Protein AF-Q5NDX7-F1 (afdb_monomer_lite)

Structure (mmCIF, N/CA/C/O backbone):
data_AF-Q5NDX7-F1
#
_entry.id   AF-Q5NDX7-F1
#
loop_
_atom_site.group_PDB
_atom_site.id
_atom_site.type_symbol
_atom_site.label_atom_id
_atom_site.label_alt_id
_atom_site.label_comp_id
_atom_site.label_asym_id
_atom_site.label_entity_id
_atom_site.label_seq_id
_atom_site.pdbx_PDB_ins_code
_atom_site.Cartn_x
_atom_site.Cartn_y
_atom_site.Cartn_z
_atom_site.occupancy
_atom_site.B_iso_or_equiv
_atom_site.auth_seq_id
_atom_site.auth_comp_id
_atom_site.auth_asym_id
_atom_site.auth_atom_id
_atom_site.pdbx_PDB_model_num
ATOM 1 N N . MET A 1 1 ? -3.556 -15.152 -14.151 1.00 82.94 1 MET A N 1
ATOM 2 C CA . MET A 1 1 ? -2.693 -14.272 -14.970 1.00 82.94 1 MET A CA 1
ATOM 3 C C . MET A 1 1 ? -1.290 -14.255 -14.368 1.00 82.94 1 MET A C 1
ATOM 5 O O . MET A 1 1 ? -1.183 -14.532 -13.180 1.00 82.94 1 MET A O 1
ATOM 9 N N . LYS A 1 2 ? -0.248 -13.970 -15.160 1.00 87.19 2 LYS A N 1
ATOM 10 C CA . LYS A 1 2 ? 1.111 -13.664 -14.678 1.00 87.19 2 LYS A CA 1
ATOM 11 C C . LYS A 1 2 ? 1.612 -12.392 -15.361 1.00 87.19 2 LYS A C 1
ATOM 13 O O . LYS A 1 2 ? 1.437 -12.265 -16.571 1.00 87.19 2 LYS A O 1
ATOM 18 N N . ILE A 1 3 ? 2.214 -11.484 -14.599 1.00 90.44 3 ILE A N 1
ATOM 19 C CA . ILE A 1 3 ? 2.814 -10.240 -15.087 1.00 90.44 3 ILE A CA 1
ATOM 20 C C . ILE A 1 3 ? 4.330 -10.428 -15.093 1.00 90.44 3 ILE A C 1
ATOM 22 O O . ILE A 1 3 ? 4.922 -10.780 -14.079 1.00 90.44 3 ILE A O 1
ATOM 26 N N . ASN A 1 4 ? 4.968 -10.217 -16.241 1.00 91.19 4 ASN A N 1
ATOM 27 C CA . ASN A 1 4 ? 6.421 -10.317 -16.367 1.00 91.19 4 ASN A CA 1
ATOM 28 C C . ASN A 1 4 ? 7.009 -8.904 -16.428 1.00 91.19 4 ASN A C 1
ATOM 30 O O . ASN A 1 4 ? 6.682 -8.151 -17.345 1.00 91.19 4 ASN A O 1
ATOM 34 N N . GLN A 1 5 ? 7.860 -8.544 -15.464 1.00 86.25 5 GLN A N 1
ATOM 35 C CA . GLN A 1 5 ? 8.474 -7.216 -15.371 1.00 86.25 5 GLN A CA 1
ATOM 36 C C . GLN A 1 5 ? 9.985 -7.309 -15.625 1.00 86.25 5 GLN A C 1
ATOM 38 O O . GLN A 1 5 ? 10.756 -7.588 -14.717 1.00 86.25 5 GLN A O 1
ATOM 43 N N . PHE A 1 6 ? 10.417 -7.091 -16.871 1.00 91.19 6 PHE A N 1
ATOM 44 C CA . PHE A 1 6 ? 11.843 -7.150 -17.248 1.00 91.19 6 PHE A CA 1
ATOM 45 C C . PHE A 1 6 ? 12.573 -5.809 -17.109 1.00 91.19 6 PHE A C 1
ATOM 47 O O . PHE A 1 6 ? 13.797 -5.764 -17.141 1.00 91.19 6 PHE A O 1
ATOM 54 N N . SER A 1 7 ? 11.823 -4.713 -16.988 1.00 91.62 7 SER A N 1
ATOM 55 C CA . SER A 1 7 ? 12.365 -3.350 -16.964 1.00 91.62 7 SER A CA 1
ATOM 56 C C . SER A 1 7 ? 12.702 -2.847 -15.559 1.00 91.62 7 SER A C 1
ATOM 58 O O . SER A 1 7 ? 13.245 -1.754 -15.432 1.00 91.62 7 SER A O 1
ATOM 60 N N . GLN A 1 8 ? 12.363 -3.601 -14.511 1.00 87.00 8 GLN A N 1
ATOM 61 C CA . GLN A 1 8 ? 12.581 -3.179 -13.133 1.00 87.00 8 GLN A CA 1
ATOM 62 C C . GLN A 1 8 ? 14.061 -3.303 -12.752 1.00 87.00 8 GLN A C 1
ATOM 64 O O . GLN A 1 8 ? 14.654 -4.379 -12.841 1.00 87.00 8 GLN A O 1
ATOM 69 N N . SER A 1 9 ? 14.653 -2.197 -12.305 1.00 88.00 9 SER A N 1
ATOM 70 C CA . SER A 1 9 ? 15.959 -2.183 -11.649 1.00 88.00 9 SER A CA 1
ATOM 71 C C . SER A 1 9 ? 15.801 -2.363 -10.134 1.00 88.00 9 SER A C 1
ATOM 73 O O . SER A 1 9 ? 14.751 -2.069 -9.566 1.00 88.00 9 SER A O 1
ATOM 75 N N . HIS A 1 10 ? 16.861 -2.835 -9.473 1.00 87.00 10 HIS A N 1
ATOM 76 C CA . HIS A 1 10 ? 16.907 -3.023 -8.018 1.00 87.00 10 HIS A CA 1
ATOM 77 C C . HIS A 1 10 ? 18.026 -2.158 -7.419 1.00 87.00 10 HIS A C 1
ATOM 79 O O . HIS A 1 10 ? 19.080 -2.686 -7.055 1.00 87.00 10 HIS A O 1
ATOM 85 N N . PRO A 1 11 ? 17.859 -0.823 -7.412 1.00 91.00 11 PRO A N 1
ATOM 86 C CA . PRO A 1 11 ? 18.839 0.077 -6.823 1.00 91.00 11 PRO A CA 1
ATOM 87 C C . PRO A 1 11 ? 18.933 -0.108 -5.302 1.00 91.00 11 PRO A C 1
ATOM 89 O O . PRO A 1 11 ? 18.033 -0.652 -4.661 1.00 91.00 11 PRO A O 1
ATOM 92 N N . ASP A 1 12 ? 20.030 0.363 -4.711 1.00 91.94 12 ASP A N 1
ATOM 93 C CA . ASP A 1 12 ? 20.200 0.374 -3.260 1.00 91.94 12 ASP A CA 1
ATOM 94 C C . ASP A 1 12 ? 19.255 1.382 -2.571 1.00 91.94 12 ASP A C 1
ATOM 96 O O . ASP A 1 12 ? 18.698 2.287 -3.197 1.00 91.94 12 ASP A O 1
ATOM 100 N N . LEU A 1 13 ? 19.107 1.260 -1.248 1.00 89.19 13 LEU A N 1
ATOM 101 C CA . LEU A 1 13 ? 18.204 2.104 -0.458 1.00 89.19 13 LEU A CA 1
ATOM 102 C C . LEU A 1 13 ? 18.518 3.607 -0.556 1.00 89.19 13 LEU A C 1
ATOM 104 O O . LEU A 1 13 ? 17.597 4.423 -0.503 1.00 89.19 13 LEU A O 1
ATOM 108 N N . SER A 1 14 ? 19.792 3.994 -0.677 1.00 92.94 14 SER A N 1
ATOM 109 C CA . SER A 1 14 ? 20.181 5.403 -0.804 1.00 92.94 14 SER A CA 1
ATOM 110 C C . SER A 1 14 ? 19.690 5.973 -2.131 1.00 92.94 14 SER A C 1
ATOM 112 O O . SER A 1 14 ? 19.072 7.040 -2.161 1.00 92.94 14 SER A O 1
ATOM 114 N N . THR A 1 15 ? 19.880 5.213 -3.208 1.00 94.81 15 THR A N 1
ATOM 115 C CA . THR A 1 15 ? 19.390 5.556 -4.543 1.00 94.81 15 THR A CA 1
ATOM 116 C C . THR A 1 15 ? 17.860 5.621 -4.572 1.00 94.81 15 THR A C 1
ATOM 118 O O . THR A 1 15 ? 17.318 6.633 -5.013 1.00 94.81 15 THR A O 1
ATOM 121 N N . ILE A 1 16 ? 17.161 4.633 -3.993 1.00 92.50 16 ILE A N 1
ATOM 122 C CA . ILE A 1 16 ? 15.689 4.638 -3.873 1.00 92.50 16 ILE A CA 1
ATOM 123 C C . ILE A 1 16 ? 15.205 5.908 -3.166 1.00 92.50 16 ILE A C 1
ATOM 125 O O . ILE A 1 16 ? 14.322 6.602 -3.666 1.00 92.50 16 ILE A O 1
ATOM 129 N N . LYS A 1 17 ? 15.790 6.247 -2.009 1.00 92.75 17 LYS A N 1
ATOM 130 C CA . LYS A 1 17 ? 15.401 7.447 -1.255 1.00 92.75 17 LYS A CA 1
ATOM 131 C C . LYS A 1 17 ? 15.621 8.721 -2.065 1.00 92.75 17 LYS A C 1
ATOM 133 O O . LYS A 1 17 ? 14.740 9.575 -2.100 1.00 92.75 17 LYS A O 1
ATOM 138 N N . LYS A 1 18 ? 16.767 8.837 -2.739 1.00 94.81 18 LYS A N 1
ATOM 139 C CA . LYS A 1 18 ? 17.089 9.995 -3.577 1.00 94.81 18 LYS A CA 1
ATOM 140 C C . LYS A 1 18 ? 16.085 10.164 -4.720 1.00 94.81 18 LYS A C 1
ATOM 142 O O . LYS A 1 18 ? 15.627 11.277 -4.965 1.00 94.81 18 LYS A O 1
ATOM 147 N N . GLU A 1 19 ? 15.738 9.078 -5.407 1.00 94.56 19 GLU A N 1
ATOM 148 C CA . GLU A 1 19 ? 14.763 9.103 -6.502 1.00 94.56 19 GLU A CA 1
ATOM 149 C C . GLU A 1 19 ? 13.356 9.444 -6.001 1.00 94.56 19 GLU A C 1
ATOM 151 O O . GLU A 1 19 ? 12.690 10.292 -6.591 1.00 94.56 19 GLU A O 1
ATOM 156 N N . LEU A 1 20 ? 12.930 8.869 -4.872 1.00 93.31 20 LEU A N 1
ATOM 157 C CA . LEU A 1 20 ? 11.650 9.191 -4.236 1.00 93.31 20 LEU A CA 1
ATOM 158 C C . LEU A 1 20 ? 11.555 10.672 -3.847 1.00 93.31 20 LEU A C 1
ATOM 160 O O . LEU A 1 20 ? 10.547 11.318 -4.136 1.00 93.31 20 LEU A O 1
ATOM 164 N N . GLN A 1 21 ? 12.608 11.230 -3.245 1.00 92.62 21 GLN A N 1
ATOM 165 C C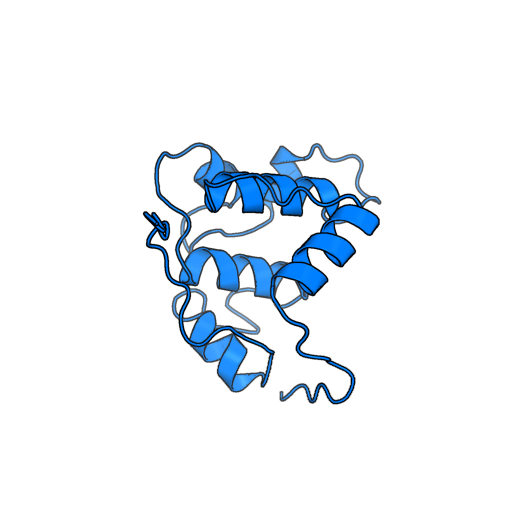A . GLN A 1 21 ? 12.672 12.655 -2.910 1.00 92.62 21 GLN A CA 1
ATOM 166 C C . GLN A 1 21 ? 12.600 13.543 -4.158 1.00 92.62 21 GLN A C 1
ATOM 168 O O . GLN A 1 21 ? 11.909 14.562 -4.138 1.00 92.62 21 GLN A O 1
ATOM 173 N N . LEU A 1 22 ? 13.273 13.153 -5.250 1.00 94.06 22 LEU A N 1
ATOM 174 C CA . LEU A 1 22 ? 13.273 13.895 -6.517 1.00 94.06 22 LEU A CA 1
ATOM 175 C C . LEU A 1 22 ? 11.854 14.067 -7.077 1.00 94.06 22 LEU A C 1
ATOM 177 O O . LEU A 1 22 ? 11.518 15.133 -7.588 1.00 94.06 22 LEU A O 1
ATOM 181 N N . VAL A 1 23 ? 11.021 13.032 -6.963 1.00 90.56 23 VAL A N 1
ATOM 182 C CA . VAL A 1 23 ? 9.627 13.061 -7.431 1.00 90.56 23 VAL A CA 1
ATOM 183 C C . VAL A 1 23 ? 8.638 13.565 -6.366 1.00 90.56 23 VAL A C 1
ATOM 185 O O . VAL A 1 23 ? 7.433 13.556 -6.599 1.00 90.56 23 VAL A O 1
ATOM 188 N N . GLY A 1 24 ? 9.129 14.042 -5.216 1.00 89.12 24 GLY A N 1
ATOM 189 C CA . GLY A 1 24 ? 8.328 14.717 -4.189 1.00 89.12 24 GLY A CA 1
ATOM 190 C C . GLY A 1 24 ? 7.806 13.831 -3.052 1.00 89.12 24 GLY A C 1
ATOM 191 O O . GLY A 1 24 ? 7.015 14.306 -2.232 1.00 89.12 24 GLY A O 1
ATOM 192 N N . PHE A 1 25 ? 8.238 12.571 -2.950 1.00 91.06 25 PHE A N 1
ATOM 193 C CA . PHE A 1 25 ? 7.882 11.712 -1.818 1.00 91.06 25 PHE A CA 1
ATOM 194 C C . PHE A 1 25 ? 8.754 11.989 -0.588 1.00 91.06 25 PHE A C 1
ATOM 196 O O . PHE A 1 25 ? 9.947 12.276 -0.676 1.00 91.06 25 PHE A O 1
ATOM 203 N N . LYS A 1 26 ? 8.148 11.862 0.595 1.00 88.50 26 LYS A N 1
ATOM 204 C CA . LYS A 1 26 ? 8.848 11.968 1.882 1.00 88.50 26 LYS A CA 1
ATOM 205 C C . LYS A 1 26 ? 9.584 10.660 2.186 1.00 88.50 26 LYS A C 1
ATOM 207 O O . LYS A 1 26 ? 9.023 9.593 1.979 1.00 88.50 26 LYS A O 1
ATOM 212 N N . THR A 1 27 ? 10.795 10.741 2.737 1.00 86.62 27 THR A N 1
ATOM 213 C CA . THR A 1 27 ? 11.626 9.564 3.089 1.00 86.62 27 THR A CA 1
ATOM 214 C C . THR A 1 27 ? 12.138 9.562 4.528 1.00 86.62 27 THR A C 1
ATOM 216 O O . THR A 1 27 ? 12.724 8.576 4.964 1.00 86.62 27 THR A O 1
ATOM 219 N N . GLU A 1 28 ? 11.924 10.656 5.262 1.00 83.88 28 GLU A N 1
ATOM 220 C CA . GLU A 1 28 ? 12.461 10.863 6.618 1.00 83.88 28 GLU A CA 1
ATOM 221 C C . GLU A 1 28 ? 11.500 10.412 7.731 1.00 83.88 28 GLU A C 1
ATOM 223 O O . GLU A 1 28 ? 11.799 10.548 8.914 1.00 83.88 28 GLU A O 1
ATOM 228 N N . GLN A 1 29 ? 10.316 9.905 7.376 1.00 83.56 29 GLN A N 1
ATOM 229 C CA . GLN A 1 29 ? 9.341 9.417 8.348 1.00 83.56 29 GLN A CA 1
ATOM 230 C C . GLN A 1 29 ? 9.729 8.014 8.827 1.00 83.56 29 GLN A C 1
ATOM 232 O O . GLN A 1 29 ? 9.935 7.118 8.011 1.00 83.56 29 GLN A O 1
ATOM 237 N N . THR A 1 30 ? 9.783 7.821 10.144 1.00 84.00 30 THR A N 1
ATOM 238 C CA . THR A 1 30 ? 10.115 6.533 10.772 1.00 84.00 30 THR A CA 1
ATOM 239 C C . THR A 1 30 ? 8.891 5.648 10.990 1.00 84.00 30 THR A C 1
ATOM 241 O O . THR A 1 30 ? 9.008 4.429 11.014 1.00 84.00 30 THR A O 1
ATOM 244 N N . ASP A 1 31 ? 7.702 6.239 11.110 1.00 90.19 31 ASP A N 1
ATOM 245 C CA . ASP A 1 31 ? 6.445 5.509 11.247 1.00 90.19 31 ASP A CA 1
ATOM 246 C C . ASP A 1 31 ? 5.930 5.038 9.876 1.00 90.19 31 ASP A C 1
ATOM 248 O O . ASP A 1 31 ? 5.538 5.846 9.027 1.00 90.19 31 ASP A O 1
ATOM 252 N N . ALA A 1 32 ? 5.902 3.718 9.670 1.00 91.12 32 ALA A N 1
ATOM 253 C CA . ALA A 1 32 ? 5.478 3.105 8.413 1.00 91.12 32 ALA A CA 1
ATOM 254 C C . ALA A 1 32 ? 4.038 3.473 8.012 1.00 91.12 32 ALA A C 1
ATOM 256 O O . ALA A 1 32 ? 3.770 3.719 6.835 1.00 91.12 32 ALA A O 1
ATOM 257 N N . LYS A 1 33 ? 3.111 3.569 8.975 1.00 93.88 33 LYS A N 1
ATOM 258 C CA . LYS A 1 33 ? 1.708 3.918 8.711 1.00 93.88 33 LYS A CA 1
ATOM 259 C C . LYS A 1 33 ? 1.592 5.373 8.264 1.00 93.88 33 LYS A C 1
ATOM 261 O O . LYS A 1 33 ? 0.909 5.660 7.281 1.00 93.88 33 LYS A O 1
ATOM 266 N N . LYS A 1 34 ? 2.303 6.291 8.925 1.00 92.31 34 LYS A N 1
ATOM 267 C CA . LYS A 1 34 ? 2.341 7.711 8.528 1.00 92.31 34 LYS A CA 1
ATOM 268 C C . LYS A 1 34 ? 3.022 7.904 7.179 1.00 92.31 34 LYS A C 1
ATOM 270 O O . LYS A 1 34 ? 2.535 8.685 6.365 1.00 92.31 34 LYS A O 1
ATOM 275 N N . LEU A 1 35 ? 4.121 7.193 6.925 1.00 93.12 35 LEU A N 1
ATOM 276 C CA . LEU A 1 35 ? 4.814 7.239 5.639 1.00 93.12 35 LEU A CA 1
ATOM 277 C C . LEU A 1 35 ? 3.899 6.748 4.511 1.00 93.12 35 LEU A C 1
ATOM 279 O O . LEU A 1 35 ? 3.819 7.384 3.461 1.00 93.12 35 LEU A O 1
ATOM 283 N N . PHE A 1 36 ? 3.149 5.673 4.757 1.00 93.69 36 PHE A N 1
ATOM 284 C CA . PHE A 1 36 ? 2.179 5.153 3.805 1.00 93.69 36 PHE A CA 1
ATOM 285 C C . PHE A 1 36 ? 1.028 6.135 3.548 1.00 93.69 36 PHE A C 1
ATOM 287 O O . PHE A 1 36 ? 0.687 6.383 2.396 1.00 93.69 36 PHE A O 1
ATOM 294 N N . TYR A 1 37 ? 0.480 6.775 4.582 1.00 92.81 37 TYR A N 1
ATOM 295 C CA . TYR A 1 37 ? -0.538 7.819 4.412 1.00 92.81 37 TYR A CA 1
ATOM 296 C C . TYR A 1 37 ? -0.046 8.982 3.533 1.00 92.81 37 TYR A C 1
ATOM 298 O O . TYR A 1 37 ? -0.750 9.440 2.631 1.00 92.81 37 TYR A O 1
ATOM 306 N N . GLU A 1 38 ? 1.183 9.447 3.767 1.00 91.12 38 GLU A N 1
ATOM 307 C CA . GLU A 1 38 ? 1.809 10.509 2.973 1.00 91.12 38 GLU A CA 1
ATOM 308 C C . GLU A 1 38 ? 2.046 10.076 1.522 1.00 91.12 38 GLU A C 1
ATOM 310 O O . GLU A 1 38 ? 1.778 10.858 0.610 1.00 91.12 38 GLU A O 1
ATOM 315 N N . LEU A 1 39 ? 2.465 8.825 1.294 1.00 92.19 39 LEU A N 1
ATOM 316 C CA . LEU A 1 39 ? 2.559 8.241 -0.045 1.00 92.19 39 LEU A CA 1
ATOM 317 C C . LEU A 1 39 ? 1.203 8.310 -0.761 1.00 92.19 39 LEU A C 1
ATOM 319 O O . LEU A 1 39 ? 1.128 8.861 -1.857 1.00 92.19 39 LEU A O 1
ATOM 323 N N . LEU A 1 40 ? 0.130 7.823 -0.127 1.00 92.25 40 LEU A N 1
ATOM 324 C CA . LEU A 1 40 ? -1.228 7.821 -0.692 1.00 92.25 40 LEU A CA 1
ATOM 325 C C . LEU A 1 40 ? -1.727 9.233 -1.023 1.00 92.25 40 LEU A C 1
ATOM 327 O O . LEU A 1 40 ? -2.422 9.443 -2.020 1.00 92.25 40 LEU A O 1
ATOM 331 N N . LYS A 1 41 ? -1.355 10.211 -0.195 1.00 88.75 41 LYS A N 1
ATOM 332 C CA . LYS A 1 41 ? -1.677 11.619 -0.417 1.00 88.75 41 LYS A CA 1
ATOM 333 C C . LYS A 1 41 ? -0.926 12.196 -1.615 1.00 88.75 41 LYS A C 1
ATOM 335 O O . LYS A 1 41 ? -1.522 12.964 -2.364 1.00 88.75 41 LYS A O 1
ATOM 340 N N . GLN A 1 42 ? 0.344 11.835 -1.802 1.00 87.38 42 GLN A N 1
ATOM 341 C CA . GLN A 1 42 ? 1.162 12.295 -2.929 1.00 87.38 42 GLN A CA 1
ATOM 342 C C . GLN A 1 42 ? 0.749 11.647 -4.253 1.00 87.38 42 GLN A C 1
ATOM 344 O O . GLN A 1 42 ? 0.659 12.336 -5.264 1.00 87.38 42 GLN A O 1
ATOM 349 N N . ILE A 1 43 ? 0.412 10.353 -4.254 1.00 85.62 43 ILE A N 1
ATOM 350 C CA . ILE A 1 43 ? -0.041 9.659 -5.472 1.00 85.62 43 ILE A CA 1
ATOM 351 C C . ILE A 1 43 ? -1.491 9.982 -5.862 1.00 85.62 43 ILE A C 1
ATOM 353 O O . ILE A 1 43 ? -1.978 9.356 -6.797 1.00 85.62 43 ILE A O 1
ATOM 357 N N . GLN A 1 44 ? -2.174 10.880 -5.127 1.00 72.81 44 GLN A N 1
ATOM 358 C CA . GLN A 1 44 ? -3.606 11.212 -5.205 1.00 72.81 44 GLN A CA 1
ATOM 359 C C . GLN A 1 44 ? -4.431 10.231 -6.039 1.00 72.81 44 GLN A C 1
ATOM 361 O O . GLN A 1 44 ? -4.537 10.351 -7.259 1.00 72.81 44 GLN A O 1
ATOM 366 N N . ILE A 1 45 ? -5.069 9.293 -5.340 1.00 63.28 45 ILE A N 1
ATOM 367 C CA . ILE A 1 45 ? -5.943 8.262 -5.898 1.00 63.28 45 ILE A CA 1
ATOM 368 C C . ILE A 1 45 ? -7.019 8.931 -6.774 1.00 63.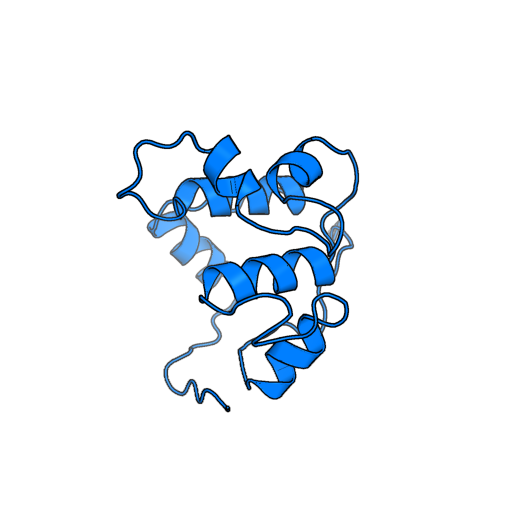28 45 ILE A C 1
ATOM 370 O O . ILE A 1 45 ? -8.011 9.482 -6.293 1.00 63.28 45 ILE A O 1
ATOM 374 N N . ASN A 1 46 ? -6.767 8.928 -8.079 1.00 55.34 46 ASN A N 1
ATOM 375 C CA . ASN A 1 46 ? -7.574 9.482 -9.161 1.00 55.34 46 ASN A CA 1
ATOM 376 C C . ASN A 1 46 ? -7.870 11.009 -9.084 1.00 55.34 46 ASN A C 1
ATOM 378 O O . ASN A 1 46 ? -8.886 11.412 -8.511 1.00 55.34 46 ASN A O 1
ATOM 382 N N . PRO A 1 47 ? -7.059 11.887 -9.702 1.00 55.75 47 PRO A N 1
ATOM 383 C CA . PRO A 1 47 ? -7.201 13.351 -9.608 1.00 55.75 47 PRO A CA 1
ATOM 384 C C . PRO A 1 47 ? -8.470 13.917 -10.276 1.00 55.75 47 PRO A C 1
ATOM 386 O O . PRO A 1 47 ? -8.777 15.094 -10.126 1.00 55.75 47 PRO A O 1
ATOM 389 N N . THR A 1 48 ? -9.219 13.090 -11.011 1.00 57.22 48 THR A N 1
ATOM 390 C CA . THR A 1 48 ? -10.409 13.500 -11.779 1.00 57.22 48 THR A CA 1
ATOM 391 C C . THR A 1 48 ? -11.686 13.626 -10.945 1.00 57.22 48 THR A C 1
ATOM 393 O O . THR A 1 48 ? -12.655 14.231 -11.396 1.00 57.22 48 THR A O 1
ATOM 396 N N . SER A 1 49 ? -11.704 13.080 -9.726 1.00 56.00 49 SER A N 1
ATOM 397 C CA . SER A 1 49 ? -12.855 13.164 -8.824 1.00 56.00 49 SER A CA 1
ATOM 398 C C . SER A 1 49 ? -12.717 14.354 -7.878 1.00 56.00 49 SER A C 1
ATOM 400 O O . SER A 1 49 ? -11.723 14.450 -7.159 1.00 56.00 49 SER A O 1
ATOM 402 N N . SER A 1 50 ? -13.752 15.197 -7.810 1.00 60.56 50 SER A N 1
ATOM 403 C CA . SER A 1 50 ? -13.903 16.295 -6.841 1.00 60.56 50 SER A CA 1
ATOM 404 C C . SER A 1 50 ? -14.091 15.826 -5.388 1.00 60.56 50 SER A C 1
ATOM 406 O O . SER A 1 50 ? -14.362 16.645 -4.512 1.00 60.56 50 SER A O 1
ATOM 408 N N . SER A 1 51 ? -13.998 14.518 -5.129 1.00 65.50 51 SER A N 1
ATOM 409 C CA . SER A 1 51 ? -14.123 13.925 -3.798 1.00 65.50 51 SER A CA 1
ATOM 410 C C . SER A 1 51 ? -12.940 14.280 -2.900 1.00 65.50 51 SER A C 1
ATOM 412 O O . SER A 1 51 ? -11.788 14.353 -3.344 1.00 65.50 51 SER A O 1
ATOM 414 N N . ASN A 1 52 ? -13.218 14.475 -1.611 1.00 83.38 52 ASN A N 1
ATOM 415 C CA . ASN A 1 52 ? -12.168 14.759 -0.638 1.00 83.38 52 ASN A CA 1
ATOM 416 C C . ASN A 1 52 ? -11.246 13.532 -0.451 1.00 83.38 52 ASN A C 1
ATOM 418 O O . ASN A 1 52 ? -11.576 12.403 -0.823 1.00 83.38 52 ASN A O 1
ATOM 422 N N . PHE A 1 53 ? -10.052 13.746 0.106 1.00 87.25 53 PHE A N 1
ATOM 423 C CA . PHE A 1 53 ? -9.072 12.669 0.279 1.00 87.25 53 PHE A CA 1
ATOM 424 C C . PHE A 1 53 ? -9.597 11.519 1.156 1.00 87.25 53 PHE A C 1
ATOM 426 O O . PHE A 1 53 ? -9.377 10.355 0.831 1.00 87.25 53 PHE A O 1
ATOM 433 N N . GLN A 1 54 ? -10.355 11.831 2.210 1.00 88.88 54 GLN A N 1
ATOM 434 C CA . GLN A 1 54 ? -10.926 10.828 3.112 1.00 88.88 54 GLN A CA 1
ATOM 435 C C . GLN A 1 54 ? -11.933 9.913 2.401 1.00 88.88 54 GLN A C 1
ATOM 437 O O . GLN A 1 54 ? -11.921 8.702 2.596 1.00 88.88 54 GLN A O 1
ATOM 442 N N . GLU A 1 55 ? -12.781 10.462 1.533 1.00 88.94 55 GLU A N 1
ATOM 443 C CA . GLU A 1 55 ? -13.732 9.705 0.717 1.00 88.94 55 GLU A CA 1
ATOM 444 C C . GLU A 1 55 ? -13.014 8.741 -0.225 1.00 88.94 55 GLU A C 1
ATOM 446 O O . GLU A 1 55 ? -13.456 7.607 -0.381 1.00 88.94 55 GLU A O 1
ATOM 451 N N . LYS A 1 56 ? -11.884 9.160 -0.809 1.00 89.12 56 LYS A N 1
ATOM 452 C CA . LYS A 1 56 ? -11.053 8.290 -1.658 1.00 89.12 56 LYS A CA 1
ATOM 453 C C . LYS A 1 56 ? -10.445 7.143 -0.856 1.00 89.12 56 LYS A C 1
ATOM 455 O O . LYS A 1 56 ? -10.461 6.009 -1.319 1.00 89.12 56 LYS A O 1
ATOM 460 N N . LEU A 1 57 ? -9.959 7.410 0.357 1.00 93.00 57 LEU A N 1
ATOM 461 C CA . LEU A 1 57 ? -9.490 6.348 1.251 1.00 93.00 57 LEU A CA 1
ATOM 462 C C . LEU A 1 57 ? -10.633 5.395 1.624 1.00 93.00 57 LEU A C 1
ATOM 464 O O . LEU A 1 57 ? -10.445 4.187 1.644 1.00 93.00 57 LEU A O 1
ATOM 468 N N . ASN A 1 58 ? -11.840 5.910 1.844 1.00 93.00 58 ASN A N 1
ATOM 469 C CA . ASN A 1 58 ? -13.007 5.094 2.180 1.00 93.00 58 ASN A CA 1
ATOM 470 C C . ASN A 1 58 ? -13.530 4.219 1.028 1.00 93.00 58 ASN A C 1
ATOM 472 O O . ASN A 1 58 ? -14.360 3.343 1.271 1.00 93.00 58 ASN A O 1
ATOM 476 N N . GLN A 1 59 ? -13.058 4.432 -0.203 1.00 91.81 59 GLN A N 1
ATOM 477 C CA . GLN A 1 59 ? -13.323 3.544 -1.342 1.00 91.81 59 GLN A CA 1
ATOM 478 C C . GLN A 1 59 ? -12.392 2.327 -1.374 1.00 91.81 59 GLN A C 1
ATOM 480 O O . GLN A 1 59 ? -12.653 1.387 -2.120 1.00 91.81 59 GLN A O 1
ATOM 485 N N . LEU A 1 60 ? -11.325 2.339 -0.575 1.00 94.31 60 LEU A N 1
ATOM 486 C CA . LEU A 1 60 ? -10.378 1.242 -0.458 1.00 94.31 60 LEU A CA 1
ATOM 487 C C . LEU A 1 60 ? -10.606 0.453 0.827 1.00 94.31 60 LEU A C 1
ATOM 489 O O . LEU A 1 60 ? -11.036 0.984 1.853 1.00 94.31 60 LEU A O 1
ATOM 493 N N . LEU A 1 61 ? -10.254 -0.824 0.772 1.00 95.81 61 LEU A N 1
ATOM 494 C CA . LEU A 1 61 ? -10.271 -1.737 1.907 1.00 95.81 61 LEU A CA 1
ATOM 495 C C . LEU A 1 61 ? -8.878 -1.837 2.538 1.00 95.81 61 LEU A C 1
ATOM 497 O O . LEU A 1 61 ? -7.896 -2.043 1.824 1.00 95.81 61 LEU A O 1
ATOM 501 N N . ALA A 1 62 ? -8.806 -1.714 3.865 1.00 94.88 62 ALA A N 1
ATOM 502 C CA . ALA A 1 62 ? -7.623 -2.062 4.661 1.00 94.88 62 ALA A CA 1
ATOM 503 C C . ALA A 1 62 ? -7.688 -3.505 5.175 1.00 94.88 62 ALA A C 1
ATOM 505 O O . ALA A 1 62 ? -6.654 -4.147 5.335 1.00 94.88 62 ALA A O 1
ATOM 506 N N . THR A 1 63 ? -8.898 -4.028 5.382 1.00 93.19 63 THR A N 1
ATOM 507 C CA . THR A 1 63 ? -9.190 -5.443 5.647 1.00 93.19 63 THR A CA 1
ATOM 508 C C . THR A 1 63 ? -10.530 -5.807 4.995 1.00 93.19 63 THR A C 1
ATOM 510 O O . THR A 1 63 ? -11.162 -4.968 4.356 1.00 93.19 63 THR A O 1
ATOM 513 N N . ASN A 1 64 ? -11.013 -7.042 5.158 1.00 91.69 64 ASN A N 1
ATOM 514 C CA . ASN A 1 64 ? -12.337 -7.438 4.658 1.00 91.69 64 ASN A CA 1
ATOM 515 C C . ASN A 1 64 ? -13.493 -6.698 5.374 1.00 91.69 64 ASN A C 1
ATOM 517 O O . ASN A 1 64 ? -14.597 -6.599 4.847 1.00 91.69 64 ASN A O 1
ATOM 521 N N . GLN A 1 65 ? -13.252 -6.154 6.569 1.00 92.25 65 GLN A N 1
ATOM 522 C CA . GLN A 1 65 ? -14.273 -5.508 7.399 1.00 92.25 65 GLN A CA 1
ATOM 523 C C . GLN A 1 65 ? -14.019 -4.013 7.628 1.00 92.25 65 GLN A C 1
ATOM 525 O O . GLN A 1 65 ? -14.904 -3.323 8.129 1.00 92.25 65 GLN A O 1
ATOM 530 N N . GLU A 1 66 ? -12.838 -3.506 7.271 1.00 95.12 66 GLU A N 1
ATOM 531 C CA . GLU A 1 66 ? -12.408 -2.139 7.569 1.00 95.12 66 GLU A CA 1
ATOM 532 C C . GLU A 1 66 ? -12.008 -1.388 6.295 1.00 95.12 66 GLU A C 1
ATOM 534 O O . GLU A 1 66 ? -11.206 -1.864 5.482 1.00 95.12 66 GLU A O 1
ATOM 539 N N . ARG A 1 67 ? -12.551 -0.177 6.137 1.00 96.31 67 ARG A N 1
ATOM 540 C CA . ARG A 1 67 ? -12.149 0.750 5.075 1.00 96.31 67 ARG A CA 1
ATOM 541 C C . ARG A 1 67 ? -10.820 1.403 5.423 1.00 96.31 67 ARG A C 1
ATOM 543 O O . ARG A 1 67 ? -10.514 1.646 6.586 1.00 96.31 67 ARG A O 1
ATOM 550 N N . LEU A 1 68 ? -10.051 1.776 4.408 1.00 95.75 68 LEU A N 1
ATOM 551 C CA . LEU A 1 68 ? -8.725 2.346 4.619 1.00 95.75 68 LEU A CA 1
ATOM 552 C C . LEU A 1 68 ? -8.755 3.695 5.352 1.00 95.75 68 LEU A C 1
ATOM 554 O O . LEU A 1 68 ? -7.863 3.975 6.150 1.00 95.75 68 LEU A O 1
ATOM 558 N N . GLY A 1 69 ? -9.781 4.521 5.132 1.00 94.94 69 GLY A N 1
ATOM 559 C CA . GLY A 1 69 ? -9.927 5.775 5.875 1.00 94.94 69 GLY A CA 1
ATOM 560 C C . GLY A 1 69 ? -10.215 5.565 7.367 1.00 94.94 69 GLY A C 1
ATOM 561 O O . GLY A 1 69 ? -9.706 6.325 8.193 1.00 94.94 69 GLY A O 1
ATOM 562 N N . ASP A 1 70 ? -10.960 4.512 7.716 1.00 95.94 70 ASP A N 1
ATOM 563 C CA . ASP A 1 70 ? -11.218 4.129 9.109 1.00 95.94 70 ASP A CA 1
ATOM 564 C C . ASP A 1 70 ? -9.943 3.566 9.753 1.00 95.94 70 ASP A C 1
ATOM 566 O O . ASP A 1 70 ? -9.568 3.995 10.843 1.00 95.94 70 ASP A O 1
ATOM 570 N N . PHE A 1 71 ? -9.193 2.728 9.026 1.00 96.69 71 PH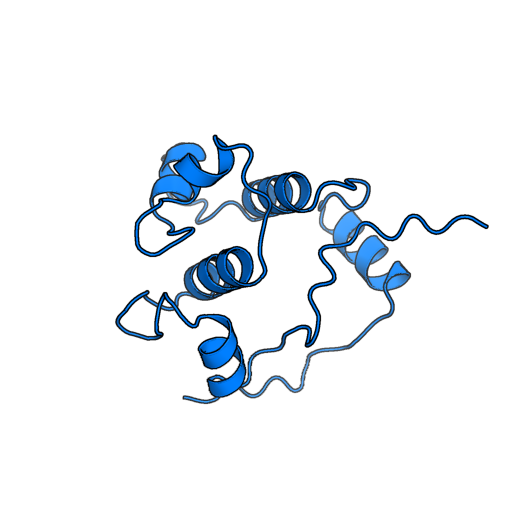E A N 1
ATOM 571 C CA . PHE A 1 71 ? -7.902 2.198 9.473 1.00 96.69 71 PHE A CA 1
ATOM 572 C C . PHE A 1 71 ? -6.916 3.304 9.870 1.00 96.69 71 PHE A C 1
ATOM 574 O O . PHE A 1 71 ? -6.235 3.192 10.888 1.00 96.69 71 PHE A O 1
ATOM 581 N N . PHE A 1 72 ? -6.830 4.404 9.115 1.00 95.31 72 PHE A N 1
ATOM 582 C CA . PHE A 1 72 ? -5.951 5.523 9.482 1.00 95.31 72 PHE A CA 1
ATOM 583 C C . PHE A 1 72 ? -6.402 6.296 10.727 1.00 95.31 72 PHE A C 1
ATOM 585 O O . PHE A 1 72 ? -5.600 7.041 11.286 1.00 95.31 72 PHE A O 1
ATOM 592 N N . SER A 1 73 ? -7.636 6.087 11.185 1.00 93.69 73 SER A N 1
ATOM 593 C CA . SER A 1 73 ? -8.163 6.666 12.424 1.00 93.69 73 SER A CA 1
ATOM 594 C C . SER A 1 73 ? -7.892 5.790 13.657 1.00 93.69 73 SER A C 1
ATOM 596 O O . SER A 1 73 ? -8.174 6.216 14.775 1.00 93.69 73 SER A O 1
ATOM 598 N N . THR A 1 74 ? -7.353 4.578 13.479 1.00 94.19 74 THR A N 1
ATOM 599 C CA . THR A 1 74 ? -6.990 3.664 14.574 1.00 94.19 74 THR A CA 1
ATOM 600 C C . THR A 1 74 ? -5.498 3.729 14.913 1.00 94.19 74 THR A C 1
ATOM 602 O O . THR A 1 74 ? -4.673 4.158 14.105 1.00 94.19 74 THR A O 1
ATOM 605 N N . GLU A 1 75 ? -5.123 3.217 16.086 1.00 92.19 75 GLU A N 1
ATOM 606 C CA . GLU A 1 75 ? -3.718 3.040 16.499 1.00 92.19 75 GLU A CA 1
ATOM 607 C C . GLU A 1 75 ? -3.103 1.720 15.987 1.00 92.19 75 GLU A C 1
ATOM 609 O O . GLU A 1 75 ? -1.949 1.406 16.274 1.00 92.19 75 GLU A O 1
ATOM 614 N N . THR A 1 76 ? -3.854 0.920 15.220 1.00 91.88 76 THR A N 1
ATOM 615 C CA . THR A 1 76 ? -3.365 -0.360 14.690 1.00 91.88 76 THR A CA 1
ATOM 616 C C . THR A 1 76 ? -2.190 -0.120 13.732 1.00 91.88 76 THR A C 1
ATOM 618 O O . THR A 1 76 ? -2.330 0.692 12.808 1.00 91.88 76 THR A O 1
ATOM 621 N N . PRO A 1 77 ? -1.038 -0.797 13.906 1.00 92.50 77 PRO A N 1
ATOM 622 C CA . PRO A 1 77 ? 0.117 -0.618 13.032 1.00 92.50 77 PRO A CA 1
ATOM 623 C C . PRO A 1 77 ? -0.158 -1.127 11.612 1.00 92.50 77 PRO A C 1
ATOM 625 O O . PRO A 1 77 ? -1.006 -1.991 11.392 1.00 92.50 77 PRO A O 1
ATOM 628 N N . LEU A 1 78 ? 0.581 -0.598 10.634 1.00 93.62 78 LEU A N 1
ATOM 629 C CA . LEU A 1 78 ? 0.528 -1.093 9.259 1.00 93.62 78 LEU A CA 1
ATOM 630 C C . LEU A 1 78 ? 1.163 -2.486 9.180 1.00 93.62 78 LEU A C 1
ATOM 632 O O . LEU A 1 78 ? 2.352 -2.635 9.457 1.00 93.62 78 LEU A O 1
ATOM 636 N N . SER A 1 79 ? 0.374 -3.482 8.781 1.00 91.81 79 SER A N 1
ATOM 637 C CA . SER A 1 79 ? 0.862 -4.832 8.498 1.00 91.81 79 SER A CA 1
ATOM 638 C C . SER A 1 79 ? 1.125 -5.035 7.003 1.00 91.81 79 SER A C 1
ATOM 640 O O . SER A 1 79 ? 0.660 -4.262 6.157 1.00 91.81 79 SER A O 1
ATOM 642 N N . ALA A 1 80 ? 1.853 -6.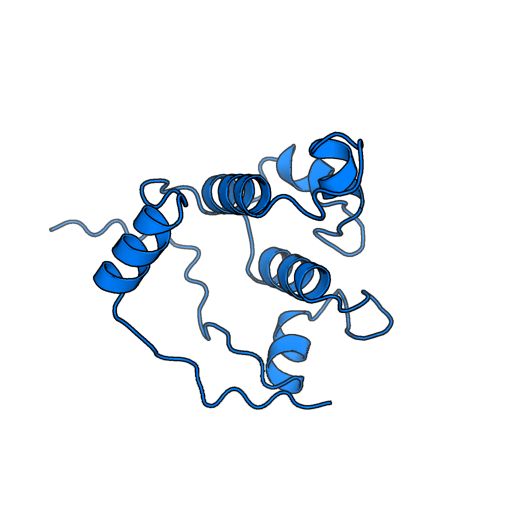104 6.674 1.00 90.44 80 ALA A N 1
ATOM 643 C CA . ALA A 1 80 ? 2.097 -6.521 5.296 1.00 90.44 80 ALA A CA 1
ATOM 644 C C . ALA A 1 80 ? 0.788 -6.785 4.536 1.00 90.44 80 ALA A C 1
ATOM 646 O O . ALA A 1 80 ? 0.637 -6.389 3.382 1.00 90.44 80 ALA A O 1
ATOM 647 N N . GLU A 1 81 ? -0.174 -7.426 5.194 1.00 91.75 81 GLU A N 1
ATOM 648 C CA . GLU A 1 81 ? -1.472 -7.783 4.628 1.00 91.75 81 GLU A CA 1
ATOM 649 C C . GLU A 1 81 ? -2.260 -6.533 4.245 1.00 91.75 81 GLU A C 1
ATOM 651 O O . GLU A 1 81 ? -2.726 -6.435 3.110 1.00 91.75 81 GLU A O 1
ATOM 656 N N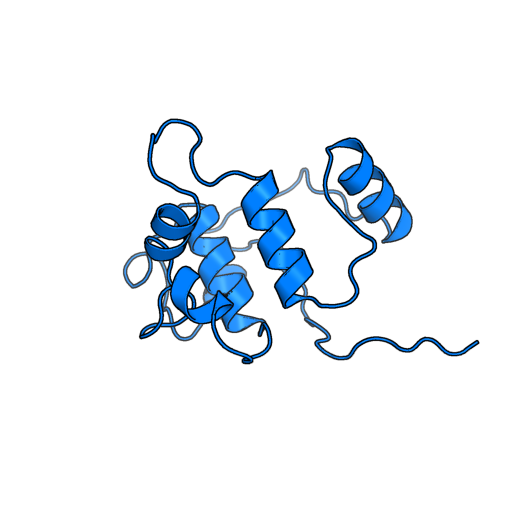 . VAL A 1 82 ? -2.338 -5.551 5.151 1.00 94.19 82 VAL A N 1
ATOM 657 C CA . VAL A 1 82 ? -2.999 -4.265 4.881 1.00 94.19 82 VAL A CA 1
ATOM 658 C C . VAL A 1 82 ? -2.314 -3.559 3.709 1.00 94.19 82 VAL A C 1
ATOM 660 O O . VAL A 1 82 ? -2.981 -3.108 2.778 1.00 94.19 82 VAL A O 1
ATOM 663 N N . PHE A 1 83 ? -0.978 -3.505 3.711 1.00 94.56 83 PHE A N 1
ATOM 664 C CA . PHE A 1 83 ? -0.212 -2.871 2.638 1.00 94.56 83 PHE A CA 1
ATOM 665 C C . PHE A 1 83 ? -0.488 -3.514 1.272 1.00 94.56 83 PHE A C 1
ATOM 667 O O . PHE A 1 83 ? -0.836 -2.810 0.323 1.00 94.56 83 PHE A O 1
ATOM 674 N N . TYR A 1 84 ? -0.382 -4.842 1.160 1.00 94.25 84 TYR A N 1
ATOM 675 C CA . TYR A 1 84 ? -0.573 -5.537 -0.115 1.00 94.25 84 TYR A CA 1
ATOM 676 C C . TYR A 1 84 ? -2.034 -5.557 -0.574 1.00 94.25 84 TYR A C 1
ATOM 678 O O . TYR A 1 84 ? -2.284 -5.484 -1.778 1.00 94.25 84 TYR A O 1
ATOM 686 N N . LEU A 1 85 ? -3.002 -5.593 0.348 1.00 95.00 85 LEU A N 1
ATOM 687 C CA . LEU A 1 85 ? -4.418 -5.446 0.007 1.00 95.00 85 LEU A CA 1
ATOM 688 C C . LEU A 1 85 ? -4.679 -4.085 -0.649 1.00 95.00 85 LEU A C 1
ATOM 690 O O . LEU A 1 85 ? -5.342 -4.008 -1.687 1.00 95.00 85 LEU A O 1
ATOM 694 N N . VAL A 1 86 ? -4.138 -3.009 -0.078 1.00 94.81 86 VAL A N 1
ATOM 695 C CA . VAL A 1 86 ? -4.263 -1.662 -0.648 1.00 94.81 86 VAL A CA 1
ATOM 696 C C . VAL A 1 86 ? -3.486 -1.547 -1.960 1.00 94.81 86 VAL A C 1
ATOM 698 O O . VAL A 1 86 ? -4.024 -1.032 -2.937 1.00 94.81 86 VAL A O 1
ATOM 701 N N . ALA A 1 87 ? -2.258 -2.068 -2.029 1.00 94.19 87 ALA A N 1
ATOM 702 C CA . ALA A 1 87 ? -1.436 -2.025 -3.238 1.00 94.19 87 ALA A CA 1
ATOM 703 C C . ALA A 1 87 ? -2.119 -2.711 -4.432 1.00 94.19 87 ALA A C 1
ATOM 705 O O . ALA A 1 87 ? -2.141 -2.151 -5.526 1.00 94.19 87 ALA A O 1
ATOM 706 N N . LEU A 1 88 ? -2.738 -3.879 -4.230 1.00 94.69 88 LEU A N 1
ATOM 707 C CA . LEU A 1 88 ? -3.490 -4.570 -5.282 1.00 94.69 88 LEU A CA 1
ATOM 708 C C . LEU A 1 88 ? -4.670 -3.731 -5.792 1.00 94.69 88 LEU A C 1
ATOM 710 O O . LEU A 1 88 ? -4.863 -3.633 -7.003 1.00 94.69 88 LEU A O 1
ATOM 714 N N . GLN A 1 89 ? -5.407 -3.070 -4.897 1.00 94.06 89 GLN A N 1
ATOM 715 C CA . GLN A 1 89 ? -6.495 -2.170 -5.293 1.00 94.06 89 GLN A CA 1
ATOM 716 C C . GLN A 1 89 ? -5.982 -0.955 -6.080 1.00 94.06 89 GLN A C 1
ATOM 718 O O . GLN A 1 89 ? -6.586 -0.574 -7.081 1.00 94.06 89 GLN A O 1
ATOM 723 N N . LEU A 1 90 ? -4.843 -0.373 -5.684 1.00 93.44 90 LEU A N 1
ATOM 724 C CA . LEU A 1 90 ? -4.203 0.729 -6.418 1.00 93.44 90 LEU A CA 1
ATOM 725 C C . LEU A 1 90 ? -3.712 0.307 -7.809 1.00 93.44 90 LEU A C 1
ATOM 727 O O . LEU A 1 90 ? -3.733 1.112 -8.736 1.00 93.44 90 LEU A O 1
ATOM 731 N N . LEU A 1 91 ? -3.312 -0.956 -7.969 1.00 92.56 91 LEU A N 1
ATOM 732 C CA . LEU A 1 91 ? -2.965 -1.558 -9.259 1.00 92.56 91 LEU A CA 1
ATOM 733 C C . LEU A 1 91 ? -4.198 -1.923 -10.109 1.00 92.56 91 LEU A C 1
ATOM 735 O O . LEU A 1 91 ? -4.042 -2.416 -11.225 1.00 92.56 91 LEU A O 1
ATOM 739 N N . GLY A 1 92 ? -5.411 -1.671 -9.606 1.00 91.50 92 GLY A N 1
ATOM 740 C CA . GLY A 1 92 ? -6.669 -1.883 -10.319 1.00 91.50 92 GLY A CA 1
ATOM 741 C C . GLY A 1 92 ? -7.284 -3.273 -10.154 1.00 91.50 92 GLY A C 1
ATOM 742 O O . GLY A 1 92 ? -8.273 -3.562 -10.824 1.00 91.50 92 GLY A O 1
ATOM 743 N N . PHE A 1 93 ? -6.743 -4.126 -9.278 1.00 93.19 93 PHE A N 1
ATOM 744 C CA . PHE A 1 93 ? -7.342 -5.427 -8.975 1.00 93.19 93 PHE A CA 1
ATOM 745 C C . PHE A 1 93 ? -8.535 -5.277 -8.029 1.00 93.19 93 PHE A C 1
ATOM 747 O O . PHE A 1 93 ? -8.477 -4.558 -7.029 1.00 93.19 93 PHE A O 1
ATOM 754 N N . GLN A 1 94 ? -9.609 -6.005 -8.315 1.00 91.00 94 GLN A N 1
ATOM 755 C CA . GLN A 1 94 ? -10.831 -5.989 -7.527 1.00 91.00 94 GLN A CA 1
ATOM 756 C C . GLN A 1 94 ? -10.766 -7.008 -6.377 1.00 91.00 94 GLN A C 1
ATOM 758 O O . GLN A 1 94 ? -10.592 -8.210 -6.622 1.00 91.00 94 GLN A O 1
ATOM 763 N N . PRO A 1 95 ? -10.954 -6.571 -5.117 1.00 90.56 95 PRO A N 1
ATOM 764 C CA . PRO A 1 95 ? -11.070 -7.471 -3.973 1.00 90.56 95 PRO A CA 1
ATOM 765 C C . PRO A 1 95 ? -12.181 -8.509 -4.182 1.00 90.56 95 PRO A C 1
ATOM 767 O O . PRO A 1 95 ? -13.227 -8.188 -4.739 1.00 90.56 95 PRO A O 1
ATOM 770 N N . THR A 1 96 ? -11.978 -9.749 -3.722 1.00 87.69 96 THR A N 1
ATOM 771 C CA . THR A 1 96 ? -12.877 -10.924 -3.869 1.00 87.69 96 THR A CA 1
ATOM 772 C C . THR A 1 96 ? -13.056 -11.486 -5.281 1.00 87.69 96 THR A C 1
ATOM 774 O O . THR A 1 96 ? -13.380 -12.665 -5.412 1.00 87.69 96 THR A O 1
ATOM 777 N N . VAL A 1 97 ? -12.820 -10.685 -6.321 1.00 88.38 97 VAL A N 1
ATOM 778 C CA . VAL A 1 97 ? -12.958 -11.100 -7.725 1.00 88.38 97 VAL A CA 1
ATOM 779 C C . VAL A 1 97 ? -11.610 -11.543 -8.282 1.00 88.38 97 VAL A C 1
ATOM 781 O O . VAL A 1 97 ? -11.462 -12.683 -8.721 1.00 88.38 97 VAL A O 1
ATOM 784 N N . ASP A 1 98 ? -10.607 -10.666 -8.211 1.00 87.00 98 ASP A N 1
ATOM 785 C CA . ASP A 1 98 ? -9.281 -10.928 -8.774 1.00 87.00 98 ASP A CA 1
ATOM 786 C C . ASP A 1 98 ? -8.339 -11.603 -7.771 1.00 87.00 98 ASP A C 1
ATOM 788 O O . ASP A 1 98 ? -7.397 -12.302 -8.160 1.00 87.00 98 ASP A O 1
ATOM 792 N N . PHE A 1 99 ? -8.584 -11.406 -6.472 1.00 88.44 99 PHE A N 1
ATOM 793 C CA . PHE A 1 99 ? -7.751 -11.944 -5.404 1.00 88.44 99 PHE A CA 1
ATOM 794 C C . PHE A 1 99 ? -8.513 -12.144 -4.088 1.00 88.44 99 PHE A C 1
ATOM 796 O O . PHE A 1 99 ? -9.574 -11.559 -3.849 1.00 88.44 99 PHE A O 1
ATOM 803 N N . LYS A 1 100 ? -7.951 -12.984 -3.211 1.00 86.56 100 LYS A N 1
ATOM 804 C CA . LYS A 1 100 ? -8.508 -13.243 -1.879 1.00 86.56 100 LYS A CA 1
ATOM 805 C C . LYS A 1 100 ? -8.076 -12.148 -0.911 1.00 86.56 100 LYS A C 1
ATOM 807 O O . LYS A 1 100 ? -6.880 -11.950 -0.717 1.00 86.56 100 LYS A O 1
ATOM 812 N N . ILE A 1 101 ? -9.046 -11.501 -0.268 1.00 85.88 101 ILE A N 1
ATOM 813 C CA . ILE A 1 101 ? -8.790 -10.408 0.683 1.00 85.88 101 ILE A CA 1
ATOM 814 C C . ILE A 1 101 ? -7.941 -10.877 1.869 1.00 85.88 101 ILE A C 1
ATOM 816 O O . ILE A 1 101 ? -7.072 -10.138 2.314 1.00 85.88 101 ILE A O 1
ATOM 820 N N . ASP A 1 102 ? -8.146 -12.112 2.329 1.00 85.62 102 ASP A N 1
ATOM 821 C CA . ASP A 1 102 ? -7.454 -12.648 3.508 1.00 85.62 102 ASP A CA 1
ATOM 822 C C . ASP A 1 102 ? -6.018 -13.123 3.201 1.00 85.62 102 ASP A C 1
ATOM 824 O O . ASP A 1 102 ? -5.258 -13.439 4.110 1.00 85.62 102 ASP A O 1
ATOM 828 N N . GLN A 1 103 ? -5.638 -13.197 1.917 1.00 86.50 103 GLN A N 1
ATOM 829 C CA . GLN A 1 103 ? -4.326 -13.671 1.451 1.00 86.50 103 GLN A CA 1
ATOM 830 C C . GLN A 1 103 ? -3.785 -12.786 0.305 1.00 86.50 103 GLN A C 1
ATOM 832 O O . GLN A 1 103 ? -3.538 -13.268 -0.812 1.00 86.50 103 GLN A O 1
ATOM 837 N N . PRO A 1 104 ? -3.599 -11.472 0.537 1.00 89.19 104 PRO A N 1
ATOM 838 C CA . PRO A 1 104 ? -3.194 -10.551 -0.520 1.00 89.19 104 PRO A CA 1
ATOM 839 C C . PRO A 1 104 ? -1.765 -10.842 -0.999 1.00 89.19 104 PRO A C 1
ATOM 841 O O . PRO A 1 104 ? -1.515 -10.840 -2.203 1.00 89.19 104 PRO A O 1
ATOM 844 N N . LEU A 1 105 ? -0.845 -11.203 -0.094 1.00 88.25 105 LEU A N 1
ATOM 845 C CA . LEU A 1 105 ? 0.539 -11.537 -0.448 1.00 88.25 105 LEU A CA 1
ATOM 846 C C . LEU A 1 105 ? 0.637 -12.780 -1.349 1.00 88.25 105 LEU A C 1
ATOM 848 O O . LEU A 1 105 ? 1.342 -12.755 -2.355 1.00 88.25 105 LEU A O 1
ATOM 852 N N . GLU A 1 106 ? -0.123 -13.841 -1.062 1.00 89.50 106 GLU A N 1
ATOM 853 C CA . GLU A 1 106 ? -0.167 -15.021 -1.943 1.00 89.50 106 GLU A CA 1
ATOM 854 C C . GLU A 1 106 ? -0.616 -14.650 -3.362 1.00 89.50 106 GLU A C 1
ATOM 856 O O . GLU A 1 106 ? -0.141 -15.206 -4.355 1.00 89.50 106 GLU A O 1
ATOM 861 N N . SER A 1 107 ? -1.521 -13.677 -3.465 1.00 90.94 107 SER A N 1
ATOM 862 C CA . SER A 1 107 ? -2.036 -13.200 -4.743 1.00 90.94 107 SER A CA 1
ATOM 863 C C . SER A 1 107 ? -0.981 -12.401 -5.512 1.00 90.94 107 SER A C 1
ATOM 865 O O . SER A 1 107 ? -0.808 -12.634 -6.708 1.00 90.94 107 SER A O 1
ATOM 867 N N . VAL A 1 108 ? -0.212 -11.544 -4.831 1.00 91.12 108 VAL A N 1
ATOM 868 C CA . VAL A 1 108 ? 0.951 -10.831 -5.397 1.00 91.12 108 VAL A CA 1
ATOM 869 C C . VAL A 1 108 ? 1.978 -11.823 -5.960 1.00 91.12 108 VAL A C 1
ATOM 871 O O . VAL A 1 108 ? 2.385 -11.694 -7.118 1.00 91.12 108 VAL A O 1
ATOM 874 N N . ILE A 1 109 ? 2.312 -12.871 -5.197 1.00 90.69 109 ILE A N 1
ATOM 875 C CA . ILE A 1 109 ? 3.236 -13.936 -5.620 1.00 90.69 109 ILE A CA 1
ATOM 876 C C . ILE A 1 109 ? 2.686 -14.673 -6.846 1.00 90.69 109 ILE A C 1
ATOM 878 O O . ILE A 1 109 ? 3.377 -14.841 -7.852 1.00 90.69 109 ILE A O 1
ATOM 882 N N . LYS A 1 110 ? 1.413 -15.082 -6.811 1.00 90.69 110 LYS A N 1
ATOM 883 C CA . LYS A 1 110 ? 0.766 -15.807 -7.915 1.00 90.69 110 LYS A CA 1
ATOM 884 C C . LYS A 1 110 ? 0.706 -14.983 -9.204 1.00 90.69 110 LYS A C 1
ATOM 886 O O . LYS A 1 110 ? 0.838 -15.546 -10.294 1.00 90.69 110 LYS A O 1
ATOM 891 N N . LEU A 1 111 ? 0.504 -13.671 -9.081 1.00 91.25 111 LEU A N 1
ATOM 892 C CA . LEU A 1 111 ? 0.502 -12.721 -10.194 1.00 91.25 111 LEU A CA 1
ATOM 893 C C . LEU A 1 111 ? 1.909 -12.415 -10.721 1.00 91.25 111 LEU A C 1
ATOM 895 O O . LEU A 1 111 ? 2.014 -11.811 -11.789 1.00 91.25 111 LEU A O 1
ATOM 899 N N . ASN A 1 112 ? 2.964 -12.878 -10.040 1.00 91.50 112 ASN A N 1
ATOM 900 C CA . ASN A 1 112 ? 4.364 -12.589 -10.346 1.00 91.50 112 ASN A CA 1
ATOM 901 C C . ASN A 1 112 ? 4.681 -11.082 -10.284 1.00 91.50 112 ASN A C 1
ATOM 903 O O . ASN A 1 112 ? 5.422 -10.543 -11.104 1.00 91.50 112 ASN A O 1
ATOM 907 N N . LEU A 1 113 ? 4.072 -10.389 -9.321 1.00 91.50 113 LEU A N 1
ATOM 908 C CA . LEU A 1 113 ? 4.385 -8.998 -9.018 1.00 91.50 113 LEU A CA 1
ATOM 909 C C . LEU A 1 113 ? 5.603 -8.924 -8.091 1.00 91.50 113 LEU A C 1
ATOM 911 O O . LEU A 1 113 ? 5.810 -9.796 -7.241 1.00 91.50 113 LEU A O 1
ATOM 915 N N . PHE A 1 114 ? 6.393 -7.862 -8.245 1.00 89.88 114 PHE A N 1
ATOM 916 C CA . PHE A 1 114 ? 7.481 -7.580 -7.319 1.00 89.88 114 PHE A CA 1
ATOM 917 C C . PHE A 1 114 ? 6.942 -7.395 -5.901 1.00 89.88 114 PHE A C 1
ATOM 919 O O . PHE A 1 114 ? 5.925 -6.734 -5.684 1.00 89.88 114 PHE A O 1
ATOM 926 N N . HIS A 1 115 ? 7.642 -7.992 -4.949 1.00 89.69 115 HIS A N 1
ATOM 927 C CA . HIS A 1 115 ? 7.318 -7.953 -3.536 1.00 89.69 115 HIS A CA 1
ATOM 928 C C . HIS A 1 115 ? 8.605 -8.061 -2.727 1.00 89.69 115 HIS A C 1
ATOM 930 O O . HIS A 1 115 ? 9.618 -8.567 -3.209 1.00 89.69 115 HIS A O 1
ATOM 936 N N . HIS A 1 116 ? 8.547 -7.600 -1.484 1.00 83.62 116 HIS A N 1
ATOM 937 C CA . HIS A 1 116 ? 9.589 -7.880 -0.507 1.00 83.62 116 HIS A CA 1
ATOM 938 C C . HIS A 1 116 ? 9.216 -9.149 0.263 1.00 83.62 116 HIS A C 1
ATOM 940 O O . HIS A 1 116 ? 8.095 -9.246 0.767 1.00 83.62 116 HIS A O 1
ATOM 946 N N . GLU A 1 117 ? 10.143 -10.113 0.331 1.00 63.53 117 GLU A N 1
ATOM 947 C CA . GLU A 1 117 ? 9.950 -11.389 1.043 1.00 63.53 117 GLU A CA 1
ATOM 948 C C . GLU A 1 117 ? 9.754 -11.187 2.551 1.00 63.53 117 GLU A C 1
ATOM 950 O O . GLU A 1 117 ? 8.980 -11.908 3.178 1.00 63.53 117 GLU A O 1
ATOM 955 N N . THR A 1 118 ? 10.396 -10.163 3.121 1.00 62.78 118 THR A N 1
ATOM 956 C CA . THR A 1 118 ? 10.187 -9.712 4.496 1.00 62.78 118 THR A CA 1
ATOM 957 C C . THR A 1 118 ? 9.808 -8.234 4.499 1.00 62.78 118 THR A C 1
ATOM 959 O O . THR A 1 118 ? 10.526 -7.379 3.979 1.00 62.78 118 THR A O 1
ATOM 962 N N . ILE A 1 119 ? 8.654 -7.916 5.085 1.00 57.22 119 ILE A N 1
ATOM 963 C CA . ILE A 1 119 ? 8.360 -6.556 5.536 1.00 57.22 119 ILE A CA 1
ATOM 964 C C . ILE A 1 119 ? 8.760 -6.543 7.005 1.00 57.22 119 ILE A C 1
ATOM 966 O O . ILE A 1 119 ? 7.972 -6.932 7.865 1.00 57.22 119 ILE A O 1
ATOM 970 N N . ASP A 1 120 ? 10.010 -6.177 7.289 1.00 45.47 120 ASP A N 1
ATOM 971 C CA . ASP A 1 120 ? 10.455 -5.985 8.668 1.00 45.47 120 ASP A CA 1
ATOM 972 C C . ASP A 1 120 ? 9.650 -4.828 9.274 1.00 45.47 120 ASP A C 1
ATOM 974 O O . ASP A 1 120 ? 9.928 -3.652 9.043 1.00 45.47 120 ASP A O 1
ATOM 978 N N . THR A 1 121 ? 8.626 -5.153 10.063 1.00 43.06 121 THR A N 1
ATOM 979 C CA . THR A 1 121 ? 7.871 -4.174 10.863 1.00 43.06 121 THR A CA 1
ATOM 980 C C . THR A 1 121 ? 8.664 -3.693 12.081 1.00 43.06 121 THR A C 1
ATOM 982 O O . THR A 1 121 ? 8.181 -2.874 12.861 1.00 43.06 121 THR A O 1
ATOM 985 N N . THR A 1 122 ? 9.878 -4.204 12.287 1.00 34.00 122 THR A N 1
ATOM 986 C CA . THR A 1 122 ? 10.778 -3.743 13.337 1.00 34.00 122 THR A CA 1
ATOM 987 C C . THR A 1 122 ? 11.554 -2.536 12.838 1.00 34.00 122 THR A C 1
ATOM 989 O O . THR A 1 122 ? 12.431 -2.667 11.985 1.00 34.00 122 THR A O 1
ATOM 992 N N . ASN A 1 123 ? 11.252 -1.367 13.410 1.00 39.94 123 ASN A N 1
ATOM 993 C CA . ASN A 1 123 ? 12.127 -0.200 13.392 1.00 39.94 123 ASN A CA 1
ATOM 994 C C . ASN A 1 123 ? 13.567 -0.663 13.644 1.00 39.94 123 ASN A C 1
ATOM 996 O O . ASN A 1 123 ? 13.905 -1.008 14.778 1.00 39.94 123 ASN A O 1
ATOM 1000 N N . GLN A 1 124 ? 14.409 -0.688 12.609 1.00 34.78 124 GLN A N 1
ATOM 1001 C CA . GLN A 1 124 ? 15.840 -0.869 12.801 1.00 34.78 124 GLN A CA 1
ATOM 1002 C C . GLN A 1 124 ? 16.364 0.380 13.511 1.00 34.78 124 GLN A C 1
ATOM 1004 O O . GLN A 1 124 ? 16.765 1.364 12.891 1.00 34.78 124 GLN A O 1
ATOM 1009 N N . THR A 1 125 ? 16.341 0.349 14.843 1.00 35.03 125 THR A N 1
ATOM 1010 C CA . THR A 1 125 ? 17.249 1.125 15.680 1.00 35.03 125 THR A CA 1
ATOM 1011 C C . THR A 1 125 ? 18.653 0.603 15.405 1.00 35.03 125 THR A C 1
ATOM 1013 O O . THR A 1 125 ? 19.161 -0.257 16.122 1.00 35.03 125 THR A O 1
ATOM 1016 N N . ASN A 1 126 ? 19.266 1.092 14.330 1.00 36.12 126 ASN A N 1
ATOM 1017 C CA . ASN A 1 126 ? 20.694 0.926 14.123 1.00 36.12 126 ASN A CA 1
ATOM 1018 C C . ASN A 1 126 ? 21.401 1.902 15.064 1.00 36.12 126 ASN A C 1
ATOM 1020 O O . ASN A 1 126 ? 21.633 3.061 14.733 1.00 36.12 126 ASN A O 1
ATOM 1024 N N . SER A 1 127 ? 21.686 1.411 16.270 1.00 33.94 127 SER A N 1
ATOM 1025 C CA . SER A 1 127 ? 22.765 1.924 17.103 1.00 33.94 127 SER A CA 1
ATOM 1026 C C . SER A 1 127 ? 24.092 1.573 16.432 1.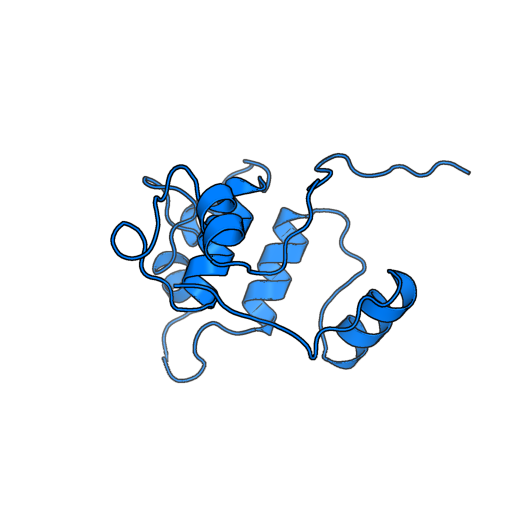00 33.94 127 SER A C 1
ATOM 1028 O O . SER A 1 127 ? 24.419 0.396 16.268 1.00 33.94 127 SER A O 1
ATOM 1030 N N . SER A 1 128 ? 24.861 2.587 16.053 1.00 34.28 128 SER A N 1
ATOM 1031 C CA . SER A 1 128 ? 26.321 2.548 15.925 1.00 34.28 128 SER A CA 1
ATOM 1032 C C . SER A 1 128 ? 26.859 3.939 16.218 1.00 34.28 128 SER A C 1
ATOM 1034 O O . SER A 1 128 ? 26.270 4.904 15.683 1.00 34.28 128 SER A O 1
#

Radius of gyration: 15.5 Å; chains: 1; bounding box: 41×32×34 Å

Organism: Fructilactobacillus sanfranciscensis (NCBI:txid1625)

Foldseek 3Di:
DADDDPPDDDDDPVVVCVVCVVLPQDDPDLAPLVSVVSVCVSVPQDPPDPDDSLVSQQVADLAPPHGRSVVSVDPDGDDPLSVLSRVCVSVVHDDPPQDDSVCSVVSCVVRNHDDDPDPPPDRPPPDD

Secondary structure (DSSP, 8-state):
------S-----HHHHHHHHHHTT-------HHHHHHHHHHHTTS-TT----HHHHHHTSBSSSS-BHHHHTTS-PPPPHHHHHHHHHHHTTPPBTTTB-TT-HHHHHHHHT----S----S------

Sequence (128 aa):
MKINQFSQSHPDLSTIKKELQLVGFKTEQTDAKKLFYELLKQIQINPTSSSNFQEKLNQLLATNQERLGDFFSTETPLSAEVFYLVALQLLGFQPTVDFKIDQPLESVIKLNLFHHETIDTTNQTNSS

InterPro domains:
  IPR015251 X-Prolyl dipeptidyl aminopeptidase PepX, N-terminal domain [PF09168] (1-123)
  IPR015251 X-Prolyl dipeptidyl aminopeptidase PepX, N-terminal domain [SM00940] (1-126)
  IPR036313 PepX, N-terminal domain superfamily [SSF81761] (1-126)

pLDDT: mean 84.67, std 15.87, range [33.94, 96.69]